Protein AF-A0A094LC34-F1 (afdb_monomer_lite)

Foldseek 3Di:
DEDEPVPPPPDEAPDDVVQLVVLLVVLLVVCVVPVPDQYAYEYPNQPLLSRLVSCVSSVHQEYEGELQQQWDQDPNGIDHHCVVVNVVSCVVVVVPRYYYRYDDDDPD

pLDDT: mean 90.85, std 10.43, range [50.16, 98.62]

Structure (mmCIF, N/CA/C/O backbone):
data_AF-A0A094LC34-F1
#
_entry.id   AF-A0A094LC34-F1
#
loop_
_atom_site.group_PDB
_atom_site.id
_atom_site.type_symbol
_atom_site.label_atom_id
_atom_site.label_alt_id
_atom_site.label_comp_id
_atom_site.label_asym_id
_atom_site.label_entity_id
_atom_site.label_seq_id
_atom_site.pdbx_PDB_ins_code
_atom_site.Cartn_x
_atom_site.Cartn_y
_atom_site.Cartn_z
_atom_site.occupancy
_atom_site.B_iso_or_equiv
_atom_site.auth_seq_id
_atom_site.auth_comp_id
_atom_site.auth_asym_id
_atom_site.auth_atom_id
_atom_site.pdbx_PDB_model_num
ATOM 1 N N . LEU A 1 1 ? -6.700 12.828 6.017 1.00 90.94 1 LEU A N 1
ATOM 2 C CA . LEU A 1 1 ? -5.302 12.829 6.517 1.00 90.94 1 LEU A CA 1
ATOM 3 C C . LEU A 1 1 ? -4.589 11.616 5.930 1.00 90.94 1 LEU A C 1
ATOM 5 O O . LEU A 1 1 ? -5.259 10.615 5.701 1.00 90.94 1 LEU A O 1
ATOM 9 N N . ILE A 1 2 ? -3.290 11.708 5.641 1.00 95.06 2 ILE A N 1
ATOM 10 C CA . ILE A 1 2 ? -2.500 10.597 5.087 1.00 95.06 2 ILE A CA 1
ATOM 11 C C . ILE A 1 2 ? -1.291 10.348 5.987 1.00 95.06 2 ILE A C 1
ATOM 13 O O . ILE A 1 2 ? -0.647 11.306 6.410 1.00 95.06 2 ILE A O 1
ATOM 17 N N . VAL A 1 3 ? -1.014 9.077 6.280 1.00 95.31 3 VAL A N 1
ATOM 18 C CA . VAL A 1 3 ? 0.235 8.623 6.908 1.00 95.31 3 VAL A CA 1
ATOM 19 C C . VAL A 1 3 ? 1.212 8.224 5.801 1.00 95.31 3 VAL A C 1
ATOM 21 O O . VAL A 1 3 ? 0.845 7.468 4.903 1.00 95.31 3 VAL A O 1
ATOM 24 N N . GLU A 1 4 ? 2.441 8.730 5.856 1.00 93.44 4 GLU A N 1
ATOM 25 C CA . GLU A 1 4 ? 3.460 8.531 4.820 1.00 93.44 4 GLU A CA 1
ATOM 26 C C . GLU A 1 4 ? 4.841 8.328 5.455 1.00 93.44 4 GLU A C 1
ATOM 28 O O . GLU A 1 4 ? 5.178 9.000 6.430 1.00 93.44 4 GLU A O 1
ATOM 33 N N . ASN A 1 5 ? 5.658 7.433 4.890 1.00 89.31 5 ASN A N 1
ATOM 34 C CA . ASN A 1 5 ? 7.034 7.183 5.331 1.00 89.31 5 ASN A CA 1
ATOM 35 C C . ASN A 1 5 ? 8.072 8.052 4.589 1.00 89.31 5 ASN A C 1
ATOM 37 O O . ASN A 1 5 ? 9.150 7.568 4.275 1.00 89.31 5 ASN A O 1
ATOM 41 N N . MET A 1 6 ? 7.779 9.335 4.327 1.00 78.88 6 MET A N 1
ATOM 42 C CA . MET A 1 6 ? 8.557 10.223 3.432 1.00 78.88 6 MET A CA 1
ATOM 43 C C . MET A 1 6 ? 10.072 10.320 3.738 1.00 78.88 6 MET A C 1
ATOM 45 O O . MET A 1 6 ? 10.866 10.657 2.865 1.00 78.88 6 MET A O 1
ATOM 49 N N . HIS A 1 7 ? 10.492 10.005 4.965 1.00 76.12 7 HIS A N 1
ATOM 50 C CA . HIS A 1 7 ? 11.889 10.077 5.411 1.00 76.12 7 HIS A CA 1
ATOM 51 C C . HIS A 1 7 ? 12.576 8.711 5.568 1.00 76.12 7 HIS A C 1
ATOM 53 O O . HIS A 1 7 ? 13.621 8.621 6.210 1.00 76.12 7 HIS A O 1
ATOM 59 N N . ASP A 1 8 ? 12.009 7.661 4.976 1.00 70.06 8 ASP A N 1
ATOM 60 C CA . ASP A 1 8 ? 12.578 6.311 4.930 1.00 70.06 8 ASP A CA 1
ATOM 61 C C . ASP A 1 8 ? 13.686 6.219 3.860 1.00 70.06 8 ASP A C 1
ATOM 63 O O . ASP A 1 8 ? 13.544 5.616 2.796 1.00 70.06 8 ASP A O 1
ATOM 67 N N . LEU A 1 9 ? 14.780 6.943 4.116 1.00 71.31 9 LEU A N 1
ATOM 68 C CA . LEU A 1 9 ? 15.974 7.008 3.272 1.00 71.31 9 LEU A CA 1
ATOM 69 C C . LEU A 1 9 ? 16.915 5.839 3.629 1.00 71.31 9 LEU A C 1
ATOM 71 O O . LEU A 1 9 ? 17.208 5.636 4.804 1.00 71.31 9 LEU A O 1
ATOM 75 N N . THR A 1 10 ? 17.493 5.078 2.693 1.00 64.75 10 THR A N 1
ATOM 76 C CA . THR A 1 10 ? 17.522 5.185 1.221 1.00 64.75 10 THR A CA 1
ATOM 77 C C . THR A 1 10 ? 16.323 4.531 0.536 1.00 64.75 10 THR A C 1
ATOM 79 O O . THR A 1 10 ? 16.046 3.350 0.754 1.00 64.75 10 THR A O 1
ATOM 82 N N . PHE A 1 11 ? 15.688 5.269 -0.375 1.00 68.44 11 PHE A N 1
ATOM 83 C CA . PHE A 1 11 ? 14.535 4.793 -1.129 1.00 68.44 11 PHE A CA 1
ATOM 84 C C . PHE A 1 11 ? 14.845 3.500 -1.898 1.00 68.44 11 PHE A C 1
ATOM 86 O O . PHE A 1 11 ? 15.812 3.426 -2.659 1.00 68.44 11 PHE A O 1
ATOM 93 N N . THR A 1 12 ? 14.031 2.468 -1.675 1.00 73.75 12 THR A N 1
ATOM 94 C CA . THR A 1 12 ? 14.222 1.133 -2.248 1.00 73.75 12 THR A CA 1
ATOM 95 C C . THR A 1 12 ? 12.914 0.640 -2.845 1.00 73.75 12 THR A C 1
ATOM 97 O O . THR A 1 12 ? 11.892 0.550 -2.164 1.00 73.75 12 THR A O 1
ATOM 100 N N . VAL A 1 13 ? 12.948 0.266 -4.126 1.00 73.38 13 VAL A N 1
ATOM 101 C CA . VAL A 1 13 ? 11.829 -0.432 -4.766 1.00 73.38 13 VAL A CA 1
ATOM 102 C C . VAL A 1 13 ? 11.637 -1.782 -4.076 1.00 73.38 13 VAL A C 1
ATOM 104 O O . VAL A 1 13 ? 12.598 -2.531 -3.922 1.00 73.38 13 VAL A O 1
ATOM 107 N N . CYS A 1 14 ? 10.395 -2.105 -3.707 1.00 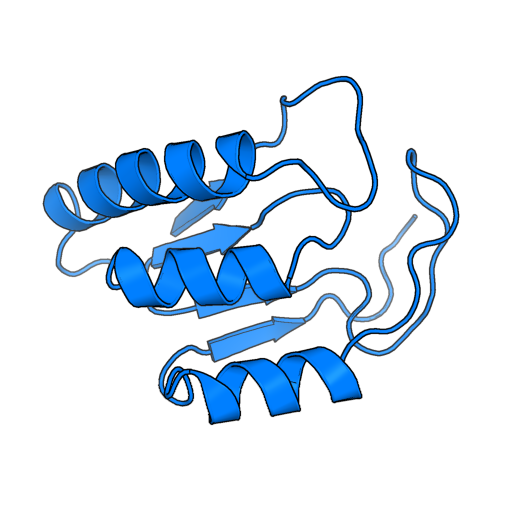76.25 14 CYS A N 1
ATOM 108 C CA . CYS A 1 14 ? 10.048 -3.283 -2.902 1.00 76.25 14 CYS A CA 1
ATOM 109 C C . CYS A 1 14 ? 10.666 -3.233 -1.491 1.00 76.25 14 CYS A C 1
ATOM 111 O O . CYS A 1 14 ? 11.576 -4.012 -1.198 1.00 76.25 14 CYS A O 1
ATOM 113 N N . PRO A 1 15 ? 10.163 -2.353 -0.603 1.00 83.56 15 PRO A N 1
ATOM 114 C CA . PRO A 1 15 ? 10.635 -2.313 0.774 1.00 83.56 15 PRO A CA 1
ATOM 115 C C . PRO A 1 15 ? 10.395 -3.661 1.464 1.00 83.56 15 PRO A C 1
ATOM 117 O O . PRO A 1 15 ? 9.461 -4.399 1.115 1.00 83.56 15 PRO A O 1
ATOM 120 N N . GLY A 1 16 ? 11.237 -3.984 2.444 1.00 87.88 16 GLY A N 1
ATOM 121 C CA . GLY A 1 16 ? 11.117 -5.223 3.194 1.00 87.88 16 GLY A CA 1
ATOM 122 C C . GLY A 1 16 ? 9.858 -5.266 4.074 1.00 87.88 16 GLY A C 1
ATOM 123 O O . GLY A 1 16 ? 9.102 -4.290 4.192 1.00 87.88 16 GLY A O 1
ATOM 124 N N . PRO A 1 17 ? 9.580 -6.427 4.691 1.00 92.50 17 PRO A N 1
ATOM 125 C CA . PRO A 1 17 ? 8.397 -6.610 5.530 1.00 92.50 17 PRO A CA 1
ATOM 126 C C . PRO A 1 17 ? 8.344 -5.635 6.716 1.00 92.50 17 PRO A C 1
ATOM 128 O O . PRO A 1 17 ? 7.251 -5.305 7.178 1.00 92.50 17 PRO A O 1
ATOM 131 N N . GLU A 1 18 ? 9.493 -5.137 7.178 1.00 92.00 18 GLU A N 1
ATOM 132 C CA . GLU A 1 18 ? 9.620 -4.147 8.245 1.00 92.00 18 GLU A CA 1
ATOM 133 C C . GLU A 1 18 ? 8.843 -2.860 7.956 1.00 92.00 18 GLU A C 1
ATOM 135 O O . GLU A 1 18 ? 8.147 -2.372 8.847 1.00 92.00 18 GLU A O 1
ATOM 140 N N . ALA A 1 19 ? 8.859 -2.363 6.713 1.00 92.25 19 ALA A N 1
ATOM 141 C CA . ALA A 1 19 ? 8.127 -1.155 6.342 1.00 92.25 19 ALA A CA 1
ATOM 142 C C . ALA A 1 19 ? 6.612 -1.375 6.448 1.00 92.25 19 ALA A C 1
ATOM 144 O O . ALA A 1 19 ? 5.891 -0.568 7.032 1.00 92.25 19 ALA A O 1
ATOM 145 N N . THR A 1 20 ? 6.121 -2.516 5.952 1.00 95.19 20 THR A N 1
ATOM 146 C CA . THR A 1 20 ? 4.693 -2.871 6.034 1.00 95.19 20 THR A CA 1
ATOM 147 C C . THR A 1 20 ? 4.260 -3.050 7.492 1.00 95.19 20 THR A C 1
ATOM 149 O O . THR A 1 20 ? 3.208 -2.550 7.895 1.00 95.19 20 THR A O 1
ATOM 152 N N . ALA A 1 21 ? 5.077 -3.723 8.307 1.00 96.31 21 ALA A N 1
ATOM 153 C CA . ALA A 1 21 ? 4.796 -3.949 9.721 1.00 96.31 21 ALA A CA 1
ATOM 154 C C 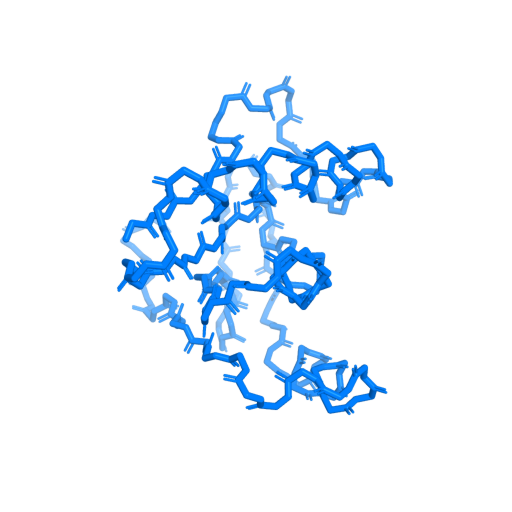. ALA A 1 21 ? 4.764 -2.635 10.519 1.00 96.31 21 ALA A C 1
ATOM 156 O O . ALA A 1 21 ? 3.789 -2.366 11.225 1.00 96.31 21 ALA A O 1
ATOM 157 N N . ALA A 1 22 ? 5.786 -1.788 10.365 1.00 95.75 22 ALA A N 1
ATOM 158 C CA . ALA A 1 22 ? 5.870 -0.499 11.044 1.00 95.75 22 ALA A CA 1
ATOM 159 C C . ALA A 1 22 ? 4.710 0.422 10.641 1.00 95.75 22 ALA A C 1
ATOM 161 O O . ALA A 1 22 ? 4.008 0.954 11.506 1.00 95.75 22 ALA A O 1
ATOM 162 N N . MET A 1 23 ? 4.439 0.539 9.337 1.00 96.94 23 MET A N 1
ATOM 163 C CA . MET A 1 23 ? 3.341 1.360 8.827 1.00 96.94 23 MET A CA 1
ATOM 164 C C . MET A 1 23 ? 1.974 0.859 9.292 1.00 96.94 23 MET A C 1
ATOM 166 O O . MET A 1 23 ? 1.094 1.683 9.535 1.00 96.94 23 MET A O 1
ATOM 170 N N . THR A 1 24 ? 1.792 -0.452 9.488 1.00 98.19 24 THR A N 1
ATOM 171 C CA . THR A 1 24 ? 0.557 -1.014 10.064 1.00 98.19 24 THR A CA 1
ATOM 172 C C . THR A 1 24 ? 0.334 -0.525 11.491 1.00 98.19 24 THR A C 1
ATOM 174 O O . THR A 1 24 ? -0.740 -0.006 11.796 1.00 98.19 24 THR A O 1
ATOM 177 N N . ILE A 1 25 ? 1.344 -0.643 12.358 1.00 98.00 25 ILE A N 1
ATOM 178 C CA . ILE A 1 25 ? 1.235 -0.250 13.772 1.00 98.00 25 ILE A CA 1
ATOM 179 C C . ILE A 1 25 ? 0.978 1.255 13.892 1.00 98.00 25 ILE A C 1
ATOM 181 O O . ILE A 1 25 ? 0.067 1.675 14.606 1.00 98.00 25 ILE A O 1
ATOM 185 N N . ILE A 1 26 ? 1.743 2.066 13.157 1.00 97.00 26 ILE A N 1
ATOM 186 C CA . ILE A 1 26 ? 1.605 3.527 13.169 1.00 97.00 26 ILE A CA 1
ATOM 187 C C . ILE A 1 26 ? 0.221 3.931 12.654 1.00 97.00 26 ILE A C 1
ATOM 189 O O . ILE A 1 26 ? -0.480 4.706 13.304 1.00 97.00 26 ILE A O 1
ATOM 193 N N . SER A 1 27 ? -0.215 3.369 11.526 1.00 97.94 27 SER A N 1
ATOM 194 C CA . SER A 1 27 ? -1.524 3.679 10.944 1.00 97.94 27 SER A CA 1
ATOM 195 C C . SER A 1 27 ? -2.678 3.299 11.871 1.00 97.94 27 SER A C 1
ATOM 197 O O . SER A 1 27 ? -3.629 4.068 12.010 1.00 97.94 27 SER A O 1
ATOM 199 N N . ALA A 1 28 ? -2.585 2.151 12.548 1.00 98.25 28 ALA A N 1
ATOM 200 C CA . ALA A 1 28 ? -3.590 1.715 13.512 1.00 98.25 28 ALA A CA 1
ATOM 201 C C . ALA A 1 28 ? -3.670 2.667 14.717 1.00 98.25 28 ALA A C 1
ATOM 203 O O . ALA A 1 28 ? -4.767 3.033 15.142 1.00 98.25 28 ALA A O 1
ATOM 204 N N . ALA A 1 29 ? -2.527 3.134 15.230 1.00 98.06 29 ALA A N 1
ATOM 205 C CA . ALA A 1 29 ? -2.486 4.120 16.310 1.00 98.06 29 ALA A CA 1
ATOM 206 C C . ALA A 1 29 ? -3.104 5.470 15.888 1.00 98.06 29 ALA A C 1
ATOM 208 O O . ALA A 1 29 ? -3.875 6.075 16.641 1.00 98.06 29 ALA A O 1
ATOM 209 N N . VAL A 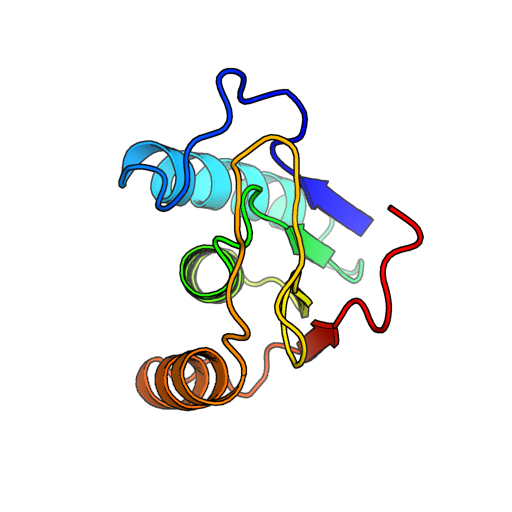1 30 ? -2.835 5.925 14.658 1.00 97.50 30 VAL A N 1
ATOM 210 C CA . VAL A 1 30 ? -3.453 7.144 14.107 1.00 97.50 30 VAL A CA 1
ATOM 211 C C . VAL A 1 30 ? -4.967 6.966 13.956 1.00 97.50 30 VAL A C 1
ATOM 213 O O . VAL A 1 30 ? -5.724 7.852 14.354 1.00 97.50 30 VAL A O 1
ATOM 216 N N . ARG A 1 31 ? -5.436 5.810 13.465 1.00 97.69 31 ARG A N 1
ATOM 217 C CA . ARG A 1 31 ? -6.870 5.486 13.387 1.00 97.69 31 ARG A CA 1
ATOM 218 C C . ARG A 1 31 ? -7.549 5.526 14.751 1.00 97.69 31 ARG A C 1
ATOM 220 O O . ARG A 1 31 ? -8.615 6.124 14.865 1.00 97.69 31 ARG A O 1
ATOM 227 N N . GLN A 1 32 ? -6.937 4.944 15.778 1.00 97.62 32 GLN A N 1
ATOM 228 C CA . GLN A 1 32 ? -7.477 4.980 17.142 1.00 97.62 32 GLN A CA 1
ATOM 229 C C . GLN A 1 32 ? -7.595 6.411 17.679 1.00 97.62 32 GLN A C 1
ATOM 231 O O . GLN A 1 32 ? -8.574 6.740 18.344 1.00 97.62 32 GLN A O 1
ATOM 236 N N . THR A 1 33 ? -6.635 7.275 17.347 1.00 97.31 33 THR A N 1
ATOM 237 C CA . THR A 1 33 ? -6.637 8.686 17.765 1.00 97.31 33 THR A CA 1
ATOM 238 C C . THR A 1 33 ? -7.652 9.528 16.981 1.00 97.31 33 THR A C 1
ATOM 240 O O . THR A 1 33 ? -8.140 10.544 17.472 1.00 97.31 33 THR A O 1
ATOM 243 N N . CYS A 1 34 ? -7.989 9.126 15.753 1.00 95.62 34 CYS A N 1
ATOM 244 C CA . CYS A 1 34 ? -8.875 9.857 14.846 1.00 95.62 34 CYS A CA 1
ATOM 245 C C . CYS A 1 34 ? -9.936 8.926 14.217 1.00 95.62 34 CYS A C 1
ATOM 247 O O . CYS A 1 34 ? -9.920 8.698 13.001 1.00 95.62 34 CYS A O 1
ATOM 249 N N . PRO A 1 35 ? -10.894 8.398 15.004 1.00 95.44 35 PRO A N 1
ATOM 250 C CA . PRO A 1 35 ? -11.806 7.344 14.548 1.00 95.44 35 PRO A CA 1
ATOM 251 C C . PRO A 1 35 ? -12.782 7.790 13.453 1.00 95.44 35 PRO A C 1
ATOM 253 O O . PRO A 1 35 ? -13.219 6.968 12.655 1.00 95.44 35 PRO A O 1
ATOM 256 N N . HIS A 1 36 ? -13.115 9.082 13.389 1.00 95.75 36 HIS A N 1
ATOM 257 C CA . HIS A 1 36 ? -14.110 9.619 12.451 1.00 95.75 36 HIS A CA 1
ATOM 258 C C . HIS A 1 36 ? -13.505 10.356 11.252 1.00 95.75 36 HIS A C 1
ATOM 260 O O . HIS A 1 36 ? -14.234 10.785 10.360 1.00 95.75 36 HIS A O 1
ATOM 266 N N . LEU A 1 37 ? -12.185 10.552 11.235 1.00 96.75 37 LEU A N 1
ATOM 267 C CA . LEU A 1 37 ? -11.524 11.257 10.144 1.00 96.75 37 LEU A CA 1
ATOM 268 C C . LEU A 1 37 ? -11.281 10.296 8.981 1.00 96.75 37 LEU A C 1
ATOM 270 O O . LEU A 1 37 ? -10.874 9.161 9.205 1.00 96.75 37 LEU A O 1
ATOM 274 N N . ALA A 1 38 ? -11.449 10.758 7.742 1.00 97.38 38 ALA A N 1
ATOM 275 C CA . ALA A 1 38 ? -10.998 9.989 6.588 1.00 97.38 38 ALA A CA 1
ATOM 276 C C . ALA A 1 38 ? -9.462 9.865 6.612 1.00 97.38 38 ALA A C 1
ATOM 278 O O . ALA A 1 38 ? -8.745 10.878 6.531 1.00 97.38 38 ALA A O 1
ATOM 279 N N . LEU A 1 39 ? -8.960 8.638 6.732 1.00 98.19 39 LEU A N 1
ATOM 280 C CA . LEU A 1 39 ? -7.536 8.325 6.811 1.00 98.19 39 LEU A CA 1
ATOM 281 C C . LEU A 1 39 ? -7.104 7.456 5.640 1.00 98.19 39 LEU A C 1
ATOM 283 O O . LEU A 1 39 ? -7.792 6.510 5.260 1.00 98.19 39 LEU A O 1
ATOM 287 N N . GLY A 1 40 ? -5.918 7.746 5.124 1.00 98.12 40 GLY A N 1
ATOM 288 C CA . GLY A 1 40 ? -5.255 6.886 4.164 1.00 98.12 40 GLY A CA 1
ATOM 289 C C . GLY A 1 40 ? -3.772 6.742 4.436 1.00 98.12 40 GLY A C 1
ATOM 290 O O . GLY A 1 40 ? -3.227 7.347 5.362 1.00 98.12 40 GLY A O 1
ATOM 291 N N . VAL A 1 41 ? -3.128 5.926 3.614 1.00 97.94 41 VAL A N 1
ATOM 292 C CA . VAL A 1 41 ? -1.694 5.651 3.701 1.00 97.94 41 VAL A CA 1
ATOM 293 C C . VAL A 1 41 ? -1.043 5.738 2.326 1.00 97.94 41 VAL A C 1
ATOM 295 O O . VAL A 1 41 ? -1.654 5.405 1.306 1.00 97.94 41 VAL A O 1
ATOM 298 N N . GLN A 1 42 ? 0.205 6.187 2.316 1.00 96.06 42 GLN A N 1
ATOM 299 C CA . GLN A 1 42 ? 1.128 6.053 1.201 1.00 96.06 42 GLN A CA 1
ATOM 300 C C . GLN A 1 42 ? 2.390 5.371 1.728 1.00 96.06 42 GLN A C 1
ATOM 302 O O . GLN A 1 42 ? 2.906 5.740 2.783 1.00 96.06 42 GLN A O 1
ATOM 307 N N . ILE A 1 43 ? 2.875 4.378 0.992 1.00 94.38 43 ILE A N 1
ATOM 308 C CA . ILE A 1 43 ? 4.196 3.796 1.220 1.00 94.38 43 ILE A CA 1
ATOM 309 C C . ILE A 1 43 ? 5.023 4.112 -0.018 1.00 94.38 43 ILE A C 1
ATOM 311 O O . ILE A 1 43 ? 4.573 3.841 -1.135 1.00 94.38 43 ILE A O 1
ATOM 315 N N . LEU A 1 44 ? 6.187 4.722 0.202 1.00 89.88 44 LEU A N 1
ATOM 316 C CA . LEU A 1 44 ? 7.097 5.196 -0.838 1.00 89.88 44 LEU A CA 1
ATOM 317 C C . LEU A 1 44 ? 7.504 4.113 -1.848 1.00 89.88 44 LEU A C 1
ATOM 319 O O . LEU A 1 44 ? 7.276 2.914 -1.657 1.00 89.88 44 LEU A O 1
ATOM 323 N N . CYS A 1 45 ? 8.134 4.565 -2.935 1.00 87.31 45 CYS A N 1
ATOM 324 C CA . CYS A 1 45 ? 8.665 3.713 -3.997 1.00 87.31 45 CYS A CA 1
ATOM 325 C C . CYS A 1 45 ? 7.567 2.887 -4.695 1.00 87.31 45 CYS A C 1
ATOM 327 O O . CYS A 1 45 ? 7.803 1.761 -5.140 1.00 87.31 45 CYS A O 1
ATOM 329 N N . ALA A 1 46 ? 6.344 3.434 -4.755 1.00 90.00 46 ALA A N 1
ATOM 330 C CA . ALA A 1 46 ? 5.151 2.785 -5.299 1.00 90.00 46 ALA A CA 1
ATOM 331 C C . ALA A 1 46 ? 4.860 1.396 -4.699 1.00 90.00 46 ALA A C 1
ATOM 333 O O . ALA A 1 46 ? 4.370 0.494 -5.390 1.00 90.00 46 ALA A O 1
ATOM 334 N N . ALA A 1 47 ? 5.093 1.230 -3.392 1.00 94.12 47 ALA A N 1
ATOM 335 C CA . ALA A 1 47 ? 4.725 0.042 -2.622 1.00 94.12 47 ALA A CA 1
ATOM 336 C C . ALA A 1 47 ? 3.196 -0.041 -2.387 1.00 94.12 47 ALA A C 1
ATOM 338 O O . ALA A 1 47 ? 2.690 -0.163 -1.270 1.00 94.12 47 ALA A O 1
ATOM 339 N N . ASN A 1 48 ? 2.424 0.039 -3.473 1.00 96.06 48 ASN A N 1
ATOM 340 C CA . ASN A 1 48 ? 0.972 0.195 -3.449 1.00 96.06 48 ASN A CA 1
ATOM 341 C C . ASN A 1 48 ? 0.251 -1.055 -2.924 1.00 96.06 48 ASN A C 1
ATOM 343 O O . ASN A 1 48 ? -0.815 -0.944 -2.323 1.00 96.06 48 ASN A O 1
ATOM 347 N N . GLN A 1 49 ? 0.806 -2.254 -3.138 1.00 96.62 49 GLN A N 1
ATOM 348 C CA . GLN A 1 49 ? 0.228 -3.483 -2.581 1.00 96.62 49 GLN A CA 1
ATOM 349 C C . GLN A 1 49 ? 0.386 -3.519 -1.059 1.00 96.62 49 GLN A C 1
ATOM 351 O O . GLN A 1 49 ? -0.570 -3.820 -0.349 1.00 96.62 49 GLN A O 1
ATOM 356 N N . GLN A 1 50 ? 1.559 -3.134 -0.557 1.00 97.12 50 GLN A N 1
ATOM 357 C CA . GLN A 1 50 ? 1.826 -2.975 0.867 1.00 97.12 50 GLN A CA 1
ATOM 358 C C . GLN A 1 50 ? 0.894 -1.914 1.463 1.00 97.12 50 GLN A C 1
ATOM 360 O O . GLN A 1 50 ? 0.305 -2.148 2.512 1.00 97.12 50 GLN A O 1
ATOM 365 N N . ALA A 1 51 ? 0.668 -0.797 0.762 1.00 97.62 51 ALA A N 1
ATOM 366 C CA . ALA A 1 51 ? -0.280 0.228 1.192 1.00 97.62 51 ALA A CA 1
ATOM 367 C C . ALA A 1 51 ? -1.715 -0.321 1.327 1.00 97.62 51 ALA A C 1
ATOM 369 O O . ALA A 1 51 ? -2.378 -0.031 2.320 1.00 97.62 51 ALA A O 1
ATOM 370 N N . ILE A 1 52 ? -2.188 -1.158 0.388 1.00 98.44 52 ILE A N 1
ATOM 371 C CA . ILE A 1 52 ? -3.492 -1.841 0.512 1.00 98.44 52 ILE A CA 1
ATOM 372 C C . ILE A 1 52 ? -3.523 -2.754 1.742 1.00 98.44 52 ILE A C 1
ATOM 374 O O . ILE A 1 52 ? -4.501 -2.733 2.487 1.00 98.44 52 ILE A O 1
ATOM 378 N N . ALA A 1 53 ? -2.466 -3.539 1.970 1.00 98.12 53 ALA A N 1
ATOM 379 C CA . ALA A 1 53 ? -2.382 -4.444 3.115 1.00 98.12 53 ALA A CA 1
ATOM 380 C C . ALA A 1 53 ? -2.429 -3.682 4.449 1.00 98.12 53 ALA A C 1
ATOM 382 O O . ALA A 1 53 ? -3.204 -4.037 5.337 1.00 98.12 53 ALA A O 1
ATOM 383 N N . VAL A 1 54 ? -1.650 -2.600 4.559 1.00 98.44 54 VAL A N 1
ATOM 384 C CA . VAL A 1 54 ? -1.634 -1.704 5.723 1.00 98.44 54 VAL A CA 1
ATOM 385 C C . VAL A 1 54 ? -3.003 -1.076 5.936 1.00 98.44 54 VAL A C 1
ATOM 387 O O . VAL A 1 54 ? -3.523 -1.113 7.048 1.00 98.44 54 VAL A O 1
ATOM 390 N N . ALA A 1 55 ? -3.611 -0.529 4.880 1.00 98.56 55 ALA A N 1
ATOM 391 C CA . ALA A 1 55 ? -4.920 0.100 4.969 1.00 98.56 55 ALA A CA 1
ATOM 392 C C . ALA A 1 55 ? -5.991 -0.887 5.453 1.00 98.56 55 ALA A C 1
ATOM 394 O O . ALA A 1 55 ? -6.792 -0.540 6.319 1.00 98.56 55 ALA A O 1
ATOM 395 N N . LEU A 1 56 ? -5.966 -2.129 4.960 1.00 98.56 56 LEU A N 1
ATOM 396 C CA . LEU A 1 56 ? -6.892 -3.176 5.387 1.00 98.56 56 LEU A CA 1
ATOM 397 C C . LEU A 1 56 ? -6.689 -3.542 6.861 1.00 98.56 56 LEU A C 1
ATOM 399 O O . LEU A 1 56 ? -7.651 -3.566 7.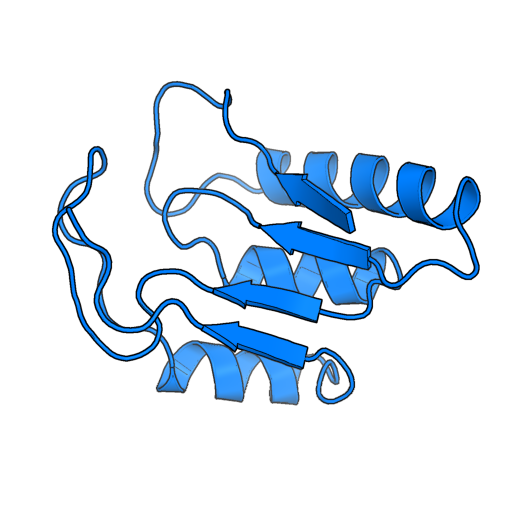624 1.00 98.56 56 LEU A O 1
ATOM 403 N N . ALA A 1 57 ? -5.445 -3.799 7.268 1.00 98.31 57 ALA A N 1
ATOM 404 C CA . ALA A 1 57 ? -5.123 -4.229 8.626 1.00 98.31 57 ALA A CA 1
ATOM 405 C C . ALA A 1 57 ? -5.359 -3.130 9.678 1.00 98.31 57 ALA A C 1
ATOM 407 O O . ALA A 1 57 ? -5.772 -3.426 10.797 1.00 98.31 57 ALA A O 1
ATOM 408 N N . ALA A 1 58 ? -5.116 -1.865 9.323 1.00 98.19 58 ALA A N 1
ATOM 409 C CA . ALA A 1 58 ? -5.261 -0.718 10.220 1.00 98.19 58 ALA A CA 1
ATOM 410 C C . ALA A 1 58 ? -6.650 -0.049 10.168 1.00 98.19 58 ALA A C 1
ATOM 412 O O . ALA A 1 58 ? -6.892 0.904 10.909 1.00 98.19 58 ALA A O 1
ATOM 413 N N . GLY A 1 59 ? -7.562 -0.513 9.304 1.00 97.75 59 GLY A N 1
ATOM 414 C CA . GLY A 1 59 ? -8.897 0.075 9.151 1.00 97.75 59 GLY A CA 1
ATOM 415 C C . GLY A 1 59 ? -8.872 1.483 8.545 1.00 97.75 59 GLY A C 1
ATOM 416 O O . GLY A 1 59 ? -9.552 2.392 9.030 1.00 97.75 59 GLY A O 1
ATOM 417 N N . LEU A 1 60 ? -8.045 1.702 7.524 1.00 98.38 60 LEU A N 1
ATOM 418 C CA . LEU A 1 60 ? -7.998 2.958 6.773 1.00 98.38 60 LEU A CA 1
ATOM 419 C C . LEU A 1 60 ? -8.996 2.949 5.608 1.00 98.38 60 LEU A C 1
ATOM 421 O O . LEU A 1 60 ? -9.442 1.900 5.150 1.00 98.38 60 LEU A O 1
ATOM 425 N N . ASP A 1 61 ? -9.327 4.138 5.114 1.00 98.44 61 ASP A N 1
ATOM 426 C CA . ASP A 1 61 ? -10.382 4.335 4.116 1.00 98.44 61 ASP A CA 1
ATOM 427 C C . ASP A 1 61 ? -9.841 4.324 2.680 1.00 98.44 61 ASP A C 1
ATOM 429 O O . ASP A 1 61 ? -10.573 4.043 1.725 1.00 98.44 61 ASP A O 1
ATOM 433 N N . PHE A 1 62 ? -8.561 4.666 2.502 1.00 98.62 62 PHE A N 1
ATOM 434 C CA . PHE A 1 62 ? -7.959 4.787 1.180 1.00 98.62 62 PHE A CA 1
ATOM 435 C C . PHE A 1 62 ? -6.436 4.631 1.162 1.00 98.62 62 PHE A C 1
ATOM 437 O O . PHE A 1 62 ? -5.760 4.739 2.183 1.00 98.62 62 PHE A O 1
ATOM 444 N N . ILE A 1 63 ? -5.890 4.445 -0.038 1.00 98.38 63 ILE A N 1
ATOM 445 C CA . ILE A 1 63 ? -4.464 4.615 -0.324 1.00 98.38 63 ILE A CA 1
ATOM 446 C C . ILE A 1 63 ? -4.257 5.720 -1.354 1.00 98.38 63 ILE A C 1
ATOM 448 O O . ILE A 1 63 ? -5.121 5.958 -2.206 1.00 98.38 63 ILE A O 1
ATOM 452 N N . ARG A 1 64 ? -3.090 6.358 -1.311 1.00 96.88 64 ARG A N 1
ATOM 453 C CA . ARG A 1 64 ? -2.572 7.114 -2.451 1.00 96.88 64 ARG A CA 1
ATOM 454 C C . ARG A 1 64 ? -1.634 6.204 -3.235 1.00 96.88 64 ARG A C 1
ATOM 456 O O . ARG A 1 64 ? -0.711 5.645 -2.653 1.00 96.88 64 ARG A O 1
ATOM 463 N N . ALA A 1 65 ? -1.899 6.033 -4.526 1.00 94.62 65 ALA A N 1
ATOM 464 C CA . ALA A 1 65 ? -1.137 5.137 -5.382 1.00 94.62 65 ALA A CA 1
ATOM 465 C C . ALA A 1 65 ? -0.263 5.904 -6.373 1.00 94.62 65 ALA A C 1
ATOM 467 O O . ALA A 1 65 ? -0.754 6.687 -7.191 1.00 94.62 65 ALA A O 1
ATOM 468 N N . GLU A 1 66 ? 1.029 5.605 -6.344 1.00 90.75 66 GLU A N 1
ATOM 469 C CA . GLU A 1 66 ? 2.028 6.153 -7.259 1.00 90.75 66 GLU A CA 1
ATOM 470 C C . GLU A 1 66 ? 2.261 5.183 -8.420 1.00 90.75 66 GLU A C 1
ATOM 472 O O . GLU A 1 66 ? 2.189 3.969 -8.241 1.00 90.75 66 GLU A O 1
ATOM 477 N N . GLY A 1 67 ? 2.511 5.683 -9.635 1.00 88.00 67 GLY A N 1
ATOM 478 C CA . GLY A 1 67 ? 2.749 4.803 -10.790 1.00 88.00 67 GLY A CA 1
ATOM 479 C C . GLY A 1 67 ? 1.585 3.840 -11.069 1.00 88.00 67 GLY A C 1
ATOM 480 O O . GLY A 1 67 ? 1.788 2.660 -11.344 1.00 88.00 67 GLY A O 1
ATOM 481 N N . PHE A 1 68 ? 0.336 4.303 -10.944 1.00 90.50 68 PHE A N 1
ATOM 482 C CA . PHE A 1 68 ? -0.829 3.426 -11.102 1.00 90.50 68 PHE A CA 1
ATOM 483 C C . PHE A 1 68 ? -1.022 2.985 -12.564 1.00 90.50 68 PHE A C 1
ATOM 485 O O . PHE A 1 68 ? -1.036 1.789 -12.853 1.00 90.50 68 PHE A O 1
ATOM 492 N N . VAL A 1 69 ? -1.131 3.941 -13.495 1.00 88.38 69 VAL A N 1
ATOM 493 C CA . VAL A 1 69 ? -1.416 3.687 -14.927 1.00 88.38 69 VAL A CA 1
ATOM 494 C C . VAL A 1 69 ? -0.248 3.974 -15.870 1.00 88.38 69 VAL A C 1
ATOM 496 O O . VAL A 1 69 ? -0.247 3.466 -16.987 1.00 88.38 69 VAL A O 1
ATOM 499 N N . PHE A 1 70 ? 0.752 4.743 -15.436 1.00 84.38 70 PHE A N 1
ATOM 500 C CA . PHE A 1 70 ? 1.932 5.072 -16.237 1.00 84.38 70 PHE A CA 1
ATOM 501 C C . PHE A 1 70 ? 3.205 4.709 -15.487 1.00 84.38 70 PHE A C 1
ATOM 503 O O . PHE A 1 70 ? 3.298 4.928 -14.276 1.00 84.38 70 PHE A O 1
ATOM 510 N N . SER A 1 71 ? 4.185 4.195 -16.228 1.00 83.12 71 SER A N 1
ATOM 511 C CA . SER A 1 71 ? 5.548 4.127 -15.721 1.00 83.12 71 SER A CA 1
A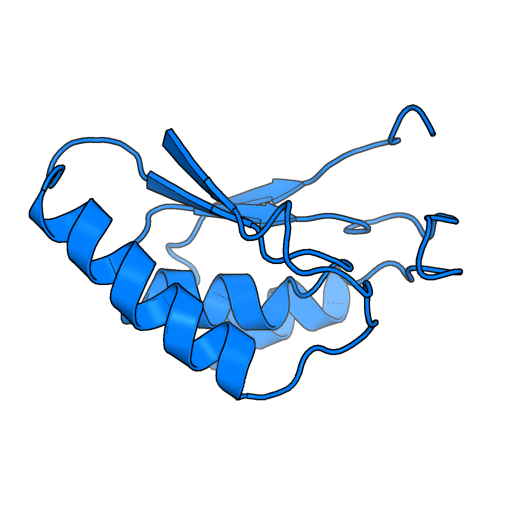TOM 512 C C . SER A 1 71 ? 6.135 5.537 -15.627 1.00 83.12 71 SER A C 1
ATOM 514 O O . SER A 1 71 ? 5.804 6.401 -16.441 1.00 83.12 71 SER A O 1
ATOM 516 N N . HIS A 1 72 ? 6.998 5.771 -14.648 1.00 82.88 72 HIS A N 1
ATOM 517 C CA . HIS A 1 72 ? 7.717 7.032 -14.482 1.00 82.88 72 HIS A CA 1
ATOM 518 C C . HIS A 1 72 ? 9.111 6.778 -13.913 1.00 82.88 72 HIS A C 1
ATOM 520 O O . HIS A 1 72 ? 9.380 5.704 -13.375 1.00 82.88 72 HIS A O 1
ATOM 526 N N . VAL A 1 73 ? 9.998 7.754 -14.079 1.00 82.81 73 VAL A N 1
ATOM 527 C CA . VAL A 1 73 ? 11.327 7.739 -13.469 1.00 82.81 73 VAL A CA 1
ATOM 528 C C . VAL A 1 73 ? 11.248 8.576 -12.200 1.00 82.81 73 VAL A C 1
ATOM 530 O O . VAL A 1 73 ? 10.761 9.701 -12.246 1.00 82.81 73 VAL A O 1
ATOM 533 N N . ALA A 1 74 ? 11.694 8.014 -11.088 1.00 81.06 74 ALA A N 1
ATOM 534 C CA . ALA A 1 74 ? 11.781 8.670 -9.792 1.00 81.06 74 ALA A CA 1
ATOM 535 C C . ALA A 1 74 ? 13.193 8.485 -9.215 1.00 81.06 74 ALA A C 1
ATOM 537 O O . ALA A 1 74 ? 14.075 7.933 -9.885 1.00 81.06 74 ALA A O 1
ATOM 538 N N . ASP A 1 75 ? 13.407 8.928 -7.977 1.00 78.69 75 ASP A N 1
ATOM 539 C CA . ASP A 1 75 ? 14.698 8.828 -7.286 1.00 78.69 75 ASP A CA 1
ATOM 540 C C . ASP A 1 75 ? 15.167 7.365 -7.146 1.00 78.69 75 ASP A C 1
ATOM 542 O O . ASP A 1 75 ? 16.362 7.080 -7.100 1.00 78.69 75 ASP A O 1
ATOM 546 N N . GLU A 1 76 ? 14.226 6.420 -7.155 1.00 75.75 76 GLU A N 1
ATOM 547 C CA . GLU A 1 76 ? 14.445 4.974 -7.068 1.00 75.75 76 GLU A CA 1
ATOM 548 C C . GLU A 1 76 ? 14.674 4.293 -8.424 1.00 75.75 76 GLU A C 1
ATOM 550 O O . GLU A 1 76 ? 14.887 3.080 -8.494 1.00 75.75 76 GLU A O 1
ATOM 555 N N . GLY A 1 77 ? 14.605 5.053 -9.519 1.00 83.19 77 GLY A N 1
ATOM 556 C CA . GLY A 1 77 ? 14.671 4.547 -10.885 1.00 83.19 77 GLY A CA 1
ATOM 557 C C . GLY A 1 77 ? 13.295 4.408 -11.537 1.00 83.19 77 GLY A C 1
ATOM 558 O O . GLY A 1 77 ? 12.412 5.243 -11.354 1.00 83.19 77 GLY A O 1
ATOM 559 N N . ILE A 1 78 ? 13.117 3.385 -12.380 1.00 85.50 78 ILE A N 1
ATOM 560 C CA . ILE A 1 78 ? 11.876 3.202 -13.146 1.00 85.50 78 ILE A CA 1
ATOM 561 C C . ILE A 1 78 ? 10.818 2.529 -12.271 1.00 85.50 78 ILE A C 1
ATOM 563 O O . ILE A 1 78 ? 10.920 1.346 -11.947 1.00 85.50 78 ILE A O 1
ATOM 567 N N . ILE A 1 79 ? 9.744 3.256 -11.991 1.00 86.44 79 ILE A N 1
ATOM 568 C CA . ILE A 1 79 ? 8.528 2.716 -11.393 1.00 86.44 79 ILE A CA 1
ATOM 569 C C . ILE A 1 79 ? 7.582 2.322 -12.522 1.00 86.44 79 ILE A C 1
ATOM 571 O O . ILE A 1 79 ? 7.211 3.154 -13.349 1.00 86.44 79 ILE A O 1
ATOM 575 N N . ASN A 1 80 ? 7.176 1.053 -12.559 1.00 88.81 80 ASN A N 1
ATOM 576 C CA . ASN A 1 80 ? 6.264 0.537 -13.577 1.00 88.81 80 ASN A CA 1
ATOM 577 C C . ASN A 1 80 ? 4.794 0.686 -13.181 1.00 88.81 80 ASN A C 1
ATOM 579 O O . ASN A 1 80 ? 4.440 0.569 -12.009 1.00 88.81 80 ASN A O 1
ATOM 583 N N . ALA A 1 81 ? 3.931 0.864 -14.185 1.00 91.56 81 ALA A N 1
ATOM 584 C CA . ALA A 1 81 ? 2.485 0.864 -13.988 1.00 91.56 81 ALA A CA 1
ATOM 585 C C . ALA A 1 81 ? 2.009 -0.423 -13.282 1.00 91.56 81 ALA A C 1
ATOM 587 O O . ALA A 1 81 ? 2.322 -1.533 -13.719 1.00 91.56 81 ALA A O 1
ATOM 588 N N . CYS A 1 82 ? 1.219 -0.288 -12.212 1.00 93.19 82 CYS A N 1
ATOM 589 C CA . CYS A 1 82 ? 0.823 -1.421 -11.364 1.00 93.19 82 CYS A CA 1
ATOM 590 C C . CYS A 1 82 ? -0.686 -1.720 -11.322 1.00 93.19 82 CYS A C 1
ATOM 592 O O . CYS A 1 82 ? -1.080 -2.691 -10.671 1.00 93.19 82 CYS A O 1
ATOM 594 N N . ALA A 1 83 ? -1.538 -0.953 -12.018 1.00 93.88 83 ALA A N 1
ATOM 595 C CA . ALA A 1 83 ? -2.999 -1.021 -11.882 1.00 93.88 83 ALA A CA 1
ATOM 596 C C . ALA A 1 83 ? -3.575 -2.445 -11.947 1.00 93.88 83 ALA A C 1
ATOM 598 O O . ALA A 1 83 ? -4.362 -2.837 -11.086 1.00 93.88 83 ALA A O 1
ATOM 599 N N . GLY A 1 84 ? -3.149 -3.251 -12.924 1.00 94.75 84 GLY A N 1
ATOM 600 C CA . GLY A 1 84 ? -3.638 -4.624 -13.075 1.00 94.75 84 GLY A CA 1
ATOM 601 C C . GLY A 1 84 ? -3.315 -5.517 -11.872 1.00 94.75 84 GLY A C 1
ATOM 602 O O . GLY A 1 84 ? -4.190 -6.227 -11.375 1.00 94.75 84 GLY A O 1
ATOM 603 N N . ASN A 1 85 ? -2.073 -5.472 -11.383 1.00 96.00 85 ASN A N 1
ATOM 604 C CA . ASN A 1 85 ? -1.636 -6.275 -10.237 1.00 96.00 85 ASN A CA 1
ATOM 605 C C . ASN A 1 85 ? -2.236 -5.759 -8.926 1.00 96.00 85 ASN A C 1
ATOM 607 O O . ASN A 1 85 ? -2.637 -6.558 -8.081 1.00 96.00 85 ASN A O 1
ATOM 611 N N . LEU A 1 86 ? -2.347 -4.439 -8.777 1.00 97.19 86 LEU A N 1
ATOM 612 C CA . LEU A 1 86 ? -2.908 -3.806 -7.590 1.00 97.19 86 LEU A CA 1
ATOM 613 C C . LEU A 1 86 ? -4.398 -4.122 -7.427 1.00 97.19 86 LEU A C 1
ATOM 615 O O . LEU A 1 86 ? -4.820 -4.532 -6.349 1.00 97.19 86 LEU A O 1
ATOM 619 N N . LEU A 1 87 ? -5.194 -3.998 -8.495 1.00 97.75 87 LEU A N 1
ATOM 620 C CA . LEU A 1 87 ? -6.633 -4.274 -8.441 1.00 97.75 87 LEU A CA 1
ATOM 621 C C . LEU A 1 87 ? -6.933 -5.758 -8.186 1.00 97.75 87 LEU A C 1
ATOM 623 O O . LEU A 1 87 ? -7.853 -6.069 -7.427 1.00 97.75 87 LEU A O 1
ATOM 627 N N . ARG A 1 88 ? -6.143 -6.676 -8.766 1.00 98.38 88 ARG A N 1
ATOM 628 C CA . ARG A 1 88 ? -6.245 -8.116 -8.469 1.00 98.38 88 ARG A CA 1
ATOM 629 C C . ARG A 1 88 ? -5.918 -8.416 -7.013 1.00 98.38 88 ARG A C 1
ATOM 631 O O . ARG A 1 88 ? -6.687 -9.118 -6.365 1.00 98.38 88 ARG A O 1
ATOM 638 N N . TYR A 1 89 ? -4.823 -7.856 -6.503 1.00 98.31 89 TYR A N 1
ATOM 639 C CA . TYR A 1 89 ? -4.428 -8.026 -5.109 1.00 98.31 89 TYR A CA 1
ATOM 640 C C . TYR A 1 89 ? -5.490 -7.482 -4.148 1.00 98.31 89 TYR A C 1
ATOM 642 O O . TYR A 1 89 ? -5.919 -8.199 -3.251 1.00 98.31 89 TYR A O 1
ATOM 650 N N . ARG A 1 90 ? -6.000 -6.264 -4.392 1.00 98.44 90 ARG A N 1
ATOM 651 C CA . ARG A 1 90 ? -7.074 -5.655 -3.593 1.00 98.44 90 ARG A CA 1
ATOM 652 C C . ARG A 1 90 ? -8.293 -6.571 -3.485 1.00 98.44 90 ARG A C 1
ATOM 654 O O . ARG A 1 90 ? -8.822 -6.750 -2.394 1.00 98.44 90 ARG A O 1
ATOM 661 N N . LYS A 1 91 ? -8.709 -7.176 -4.601 1.00 98.38 91 LYS A N 1
ATOM 662 C CA . LYS A 1 91 ? -9.803 -8.153 -4.612 1.00 98.38 91 LYS A CA 1
ATOM 663 C C . LYS A 1 91 ? -9.438 -9.433 -3.855 1.00 98.38 91 LYS A C 1
ATOM 665 O O . LYS A 1 91 ? -10.242 -9.921 -3.071 1.00 98.38 91 LYS A O 1
ATOM 670 N N . GLN A 1 92 ? -8.233 -9.963 -4.066 1.00 98.56 92 GLN A N 1
ATOM 671 C CA . GLN A 1 92 ? -7.753 -11.192 -3.426 1.00 98.56 92 GLN A CA 1
ATOM 672 C C . GLN A 1 92 ? -7.775 -11.107 -1.894 1.00 98.56 92 GLN A C 1
ATOM 674 O O . GLN A 1 92 ? -8.104 -12.094 -1.244 1.00 98.56 92 GLN A O 1
ATOM 679 N N . VAL A 1 93 ? -7.442 -9.946 -1.324 1.00 98.12 93 VAL A N 1
ATOM 680 C CA . VAL A 1 93 ? -7.421 -9.739 0.135 1.00 98.12 93 VAL A CA 1
ATOM 681 C C . VAL A 1 93 ? -8.732 -9.174 0.696 1.00 98.12 93 VAL A C 1
ATOM 683 O O . VAL A 1 93 ? -8.801 -8.870 1.881 1.00 98.12 93 VAL A O 1
ATOM 686 N N . GLY A 1 94 ? -9.775 -9.019 -0.129 1.00 98.19 94 GLY A N 1
ATOM 687 C CA . GLY A 1 94 ? -11.076 -8.499 0.308 1.00 98.19 94 GLY A CA 1
ATOM 688 C C . GLY A 1 94 ? -11.091 -7.002 0.644 1.00 98.19 94 GLY A C 1
ATOM 689 O O . GLY A 1 94 ? -11.981 -6.545 1.350 1.00 98.19 94 GLY A O 1
ATOM 690 N N . ALA A 1 95 ? -10.135 -6.224 0.133 1.00 98.44 95 ALA A N 1
ATOM 691 C CA . ALA A 1 95 ? -9.979 -4.793 0.406 1.00 98.44 95 ALA A CA 1
ATOM 692 C C . ALA A 1 95 ? -10.735 -3.892 -0.591 1.00 98.44 95 ALA A C 1
ATOM 694 O O . ALA A 1 95 ? -10.305 -2.779 -0.895 1.00 98.44 95 ALA A O 1
ATOM 695 N N . GLU A 1 96 ? -11.839 -4.363 -1.175 1.00 98.31 96 GLU A N 1
ATOM 696 C CA . GLU A 1 96 ? -12.579 -3.617 -2.209 1.00 98.31 96 GLU A CA 1
ATOM 697 C C . GLU A 1 96 ? -13.238 -2.335 -1.675 1.00 98.31 96 GLU A C 1
ATOM 699 O O . GLU A 1 96 ? -13.488 -1.409 -2.445 1.00 98.31 96 GLU A O 1
ATOM 704 N N . ASN A 1 97 ? -13.446 -2.252 -0.359 1.00 97.88 97 ASN A N 1
ATOM 705 C CA . ASN A 1 97 ? -13.900 -1.056 0.349 1.00 97.88 97 ASN A CA 1
ATOM 706 C C . ASN A 1 97 ? -12.829 0.049 0.442 1.00 97.88 97 ASN A C 1
ATOM 708 O O . ASN A 1 97 ? -13.174 1.191 0.738 1.00 97.88 97 ASN A O 1
ATOM 712 N N . ILE A 1 98 ? -11.553 -0.263 0.188 1.00 98.62 98 ILE A N 1
ATOM 713 C CA . ILE A 1 98 ? -10.448 0.698 0.259 1.00 98.62 98 ILE A CA 1
ATOM 714 C C . ILE A 1 98 ? -10.327 1.437 -1.075 1.00 98.62 98 ILE A C 1
ATOM 716 O O . ILE A 1 98 ? -10.088 0.845 -2.140 1.00 98.62 98 ILE A O 1
ATOM 720 N N . GLN A 1 99 ? -10.485 2.758 -1.018 1.00 98.38 99 GLN A N 1
ATOM 721 C CA . GLN A 1 99 ? -10.395 3.618 -2.195 1.00 98.38 99 GLN A CA 1
ATOM 722 C C . GLN A 1 99 ? -8.938 3.780 -2.650 1.00 98.38 99 GLN A C 1
ATOM 724 O O . GLN A 1 99 ? -8.010 3.756 -1.845 1.00 98.38 99 GLN A O 1
ATOM 729 N N . ILE A 1 100 ? -8.730 3.958 -3.956 1.00 97.69 100 ILE A N 1
ATOM 730 C CA . ILE A 1 100 ? -7.407 4.200 -4.545 1.00 97.69 100 ILE A CA 1
ATOM 731 C C . ILE A 1 100 ? -7.419 5.592 -5.172 1.00 97.69 100 ILE A C 1
ATOM 733 O O . ILE A 1 100 ? -8.078 5.805 -6.189 1.00 97.69 100 ILE A O 1
ATOM 737 N N . PHE A 1 101 ? -6.666 6.521 -4.589 1.00 96.75 101 PHE A N 1
ATOM 738 C CA . PHE A 1 101 ? -6.399 7.830 -5.178 1.00 96.75 101 PHE A CA 1
ATOM 739 C C . PHE A 1 101 ? -5.095 7.751 -5.965 1.00 96.75 101 PHE A C 1
ATOM 741 O O . PHE A 1 101 ? -4.011 7.727 -5.390 1.00 96.75 101 PHE A O 1
ATOM 748 N N . ALA A 1 102 ? -5.208 7.633 -7.285 1.00 93.56 102 ALA A N 1
ATOM 749 C CA . ALA A 1 102 ? -4.062 7.458 -8.166 1.00 93.56 102 ALA A CA 1
ATOM 750 C C . ALA A 1 102 ? -3.477 8.801 -8.616 1.00 93.56 102 ALA A C 1
ATOM 752 O O . ALA A 1 102 ? -4.202 9.665 -9.115 1.00 93.56 102 ALA A O 1
ATOM 753 N N . ASP A 1 103 ? -2.156 8.927 -8.539 1.00 87.31 103 ASP A N 1
ATOM 754 C CA . ASP A 1 103 ? -1.434 10.032 -9.160 1.00 87.31 103 ASP A CA 1
ATOM 755 C C . ASP A 1 103 ? -1.466 9.853 -10.693 1.00 87.31 103 ASP A C 1
ATOM 757 O O . ASP A 1 103 ? -0.931 8.883 -11.241 1.00 87.31 103 ASP A O 1
ATOM 761 N N . ILE A 1 104 ? -2.099 10.786 -11.412 1.00 81.81 104 ILE A N 1
ATOM 762 C CA . ILE A 1 104 ? -2.124 10.808 -12.883 1.00 81.81 104 ILE A CA 1
ATOM 763 C C . ILE A 1 104 ? -1.184 11.909 -13.366 1.00 81.81 104 ILE A C 1
ATOM 765 O O . ILE A 1 104 ? -1.433 13.081 -13.101 1.00 81.81 104 ILE A O 1
ATOM 769 N N . LYS A 1 105 ? -0.136 11.526 -14.113 1.00 66.50 105 LYS A N 1
ATOM 770 C CA . LYS A 1 105 ? 0.929 12.422 -14.604 1.00 66.50 105 LYS A CA 1
ATOM 771 C C . LYS A 1 105 ? 1.570 13.236 -13.471 1.00 66.50 105 LYS A C 1
ATOM 773 O O . LYS A 1 105 ? 1.287 14.422 -13.302 1.00 66.50 105 LYS A O 1
ATOM 778 N N . LYS A 1 106 ? 2.467 12.592 -12.714 1.00 59.72 106 LYS A N 1
ATOM 779 C CA . LYS A 1 106 ? 3.356 13.305 -11.786 1.00 59.72 106 LYS A CA 1
ATOM 780 C C . LYS A 1 106 ? 4.168 14.352 -12.564 1.00 59.72 106 LYS A C 1
ATOM 782 O O . LYS A 1 106 ? 4.474 14.177 -13.741 1.00 59.72 106 LYS A O 1
ATOM 787 N N . LYS A 1 107 ? 4.430 15.482 -11.908 1.00 50.88 107 LYS A N 1
ATOM 788 C CA . LYS A 1 107 ? 5.080 16.663 -12.502 1.00 50.88 107 LYS A CA 1
ATOM 789 C C . LYS A 1 107 ? 6.587 16.468 -12.734 1.00 50.88 107 LYS A C 1
ATOM 791 O O . LYS A 1 107 ? 7.190 17.280 -13.432 1.00 50.88 107 LYS A O 1
ATOM 796 N N . HIS A 1 108 ? 7.150 15.438 -12.110 1.00 50.16 108 HIS A N 1
ATOM 797 C CA . HIS A 1 108 ? 8.550 15.042 -12.132 1.00 50.16 108 HIS A CA 1
ATOM 798 C C . HIS A 1 108 ? 8.620 13.619 -12.674 1.00 50.16 108 HIS A C 1
ATOM 800 O O . HIS A 1 108 ? 7.767 12.810 -12.230 1.00 50.16 108 HIS A O 1
#

Radius of gyration: 13.13 Å; chains: 1; bounding box: 32×28×34 Å

InterPro domains:
  IPR005137 Membrane complex biogenesis protein, BtpA family [PF03437] (1-108)
  IPR005137 Membrane complex biogenesis protein, BtpA family [PTHR21381] (1-108)

Organism: Podiceps cristatus (NCBI:txid345573)

Sec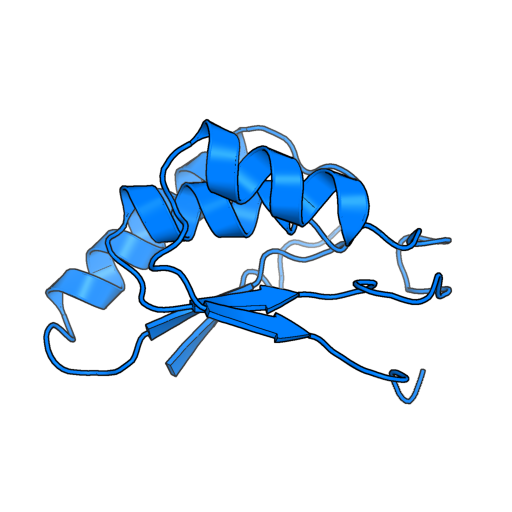ondary structure (DSSP, 8-state):
-EEE-TT-PSP-SS--HHHHHHHHHHHHHHHHH-TTS--EEE-TTT-HHHHHHHHHHHT-SEEEESSSSS-EEETTEEEPP-HHHHHHHHHHTT-TTSEEEE--S---

Sequence (108 aa):
LIVENMHDLTFTVCPGPEATAAMTIISAAVRQTCPHLALGVQILCAANQQAIAVALAAGLDFIRAEGFVFSHVADEGIINACAGNLLRYRKQVGAENIQIFADIKKKH